Protein AF-A0A964I3Y2-F1 (afdb_monomer)

Foldseek 3Di:
DPDVVCVPDDPVVQQVLLCQQPPPSGDDDVVVVVVVVVVCVVDPPPPPDDDDDGSPHDDDDD

Radius of gyration: 13.77 Å; Cα contacts (8 Å, |Δi|>4): 41; chains: 1; bounding box: 34×24×31 Å

Solvent-accessible surface area (backbone atoms only — not comparable to full-atom values): 3974 Å² total; per-residue (Å²): 89,71,41,75,83,53,65,76,47,59,66,72,58,51,54,53,56,14,61,62,15,73,48,68,61,41,64,46,52,62,66,60,56,53,51,51,55,49,54,50,75,75,32,89,84,69,68,99,77,85,82,86,89,57,37,82,52,75,87,73,90,131

pLDDT: mean 93.53, std 6.13, range [62.94, 98.69]

Mean predicted aligned error: 3.23 Å

Nearest PDB structures (foldseek):
  1uay-assembly1_A-2  TM=9.091E-01  e=1.299E-05  Thermus thermophilus HB8
  4pn3-assembly2_E  TM=9.480E-01  e=3.479E-05  Brucella melitensis 64/150
  4o5o-assembly1_B-2  TM=9.661E-01  e=5.695E-05  Brucella suis 1330
  1u7t-assembly1_B  TM=9.540E-01  e=6.555E-05  Homo sapiens
  3ppi-assembly1_B  TM=8.831E-01  e=3.145E-03  Mycobacterium avium 104

Sequence (62 aa):
FDTPLLAGLPEPARLSLGQQVPFPSRLGRPSEYGALVRHIIENEMLNGEVIRLDGALRMAPR

Secondary s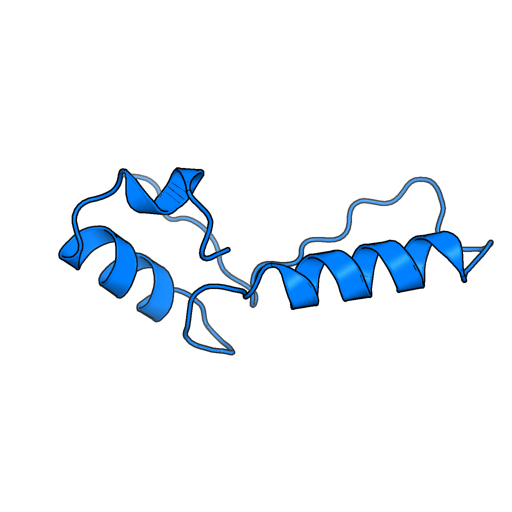tructure (DSSP, 8-state):
--SHHH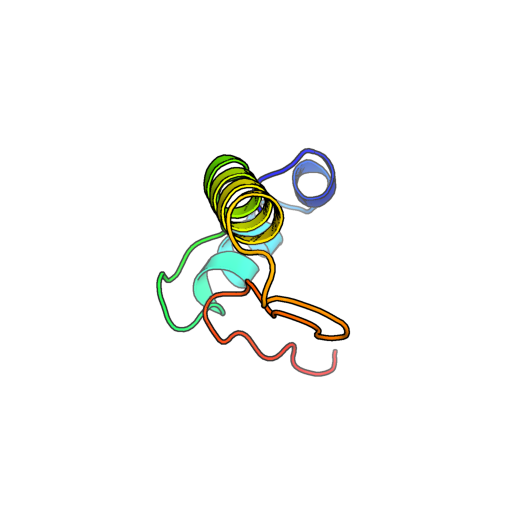HTS-HHHHHHHHHH-SSS-SPPPHHHHHHHHHHHHH-TT--S-----STT--PPP-

Structure (mmCIF, N/CA/C/O backbone):
data_AF-A0A964I3Y2-F1
#
_entry.id   AF-A0A964I3Y2-F1
#
loop_
_atom_site.group_PDB
_atom_site.id
_atom_site.type_symbol
_atom_site.label_atom_id
_atom_site.label_alt_id
_atom_site.label_comp_id
_atom_site.label_asym_id
_atom_site.label_entity_id
_atom_site.label_seq_id
_atom_site.pdbx_PDB_ins_code
_atom_site.Cartn_x
_atom_site.Cartn_y
_atom_site.Cartn_z
_atom_site.occupancy
_atom_site.B_iso_or_equiv
_atom_site.auth_seq_id
_atom_site.auth_comp_id
_atom_site.auth_asym_id
_atom_site.auth_atom_id
_atom_site.pdbx_PDB_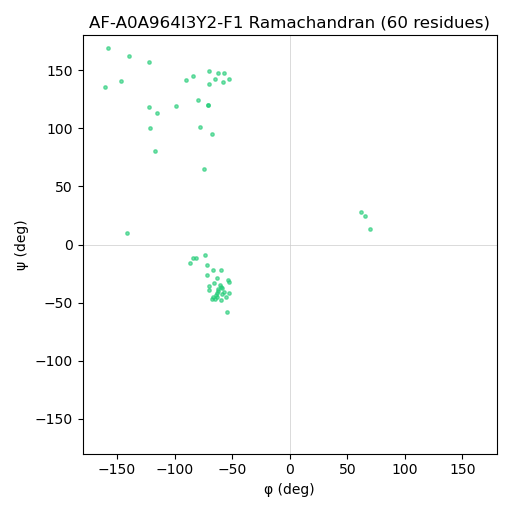model_num
ATOM 1 N N . PHE A 1 1 ? 4.508 -5.184 -1.976 1.00 89.81 1 PHE A N 1
ATOM 2 C CA . PHE A 1 1 ? 5.267 -4.685 -0.814 1.00 89.81 1 PHE A CA 1
ATOM 3 C C . PHE A 1 1 ? 6.443 -5.598 -0.548 1.00 89.81 1 PHE A C 1
ATOM 5 O O . PHE A 1 1 ? 6.278 -6.807 -0.692 1.00 89.81 1 PHE A O 1
ATOM 12 N N . ASP A 1 2 ? 7.596 -5.047 -0.181 1.00 88.94 2 ASP A N 1
ATOM 13 C CA . ASP A 1 2 ? 8.784 -5.828 0.171 1.00 88.94 2 ASP A CA 1
ATOM 14 C C . ASP A 1 2 ? 8.518 -6.596 1.474 1.00 88.94 2 ASP A C 1
ATOM 16 O O . ASP A 1 2 ? 8.552 -6.055 2.575 1.00 88.94 2 ASP A O 1
ATOM 20 N N . THR A 1 3 ? 8.096 -7.844 1.310 1.00 92.81 3 THR A N 1
ATOM 21 C CA . THR A 1 3 ? 7.604 -8.750 2.353 1.00 92.81 3 THR A CA 1
ATOM 22 C C . THR A 1 3 ? 8.159 -10.145 2.069 1.00 92.81 3 THR A C 1
ATOM 24 O O . THR A 1 3 ? 8.531 -10.413 0.921 1.00 92.81 3 THR A O 1
ATOM 27 N N . PRO A 1 4 ? 8.161 -11.070 3.049 1.00 91.19 4 PRO A N 1
ATOM 28 C CA . PRO A 1 4 ? 8.620 -12.443 2.825 1.00 91.19 4 PRO A CA 1
ATOM 29 C C . PRO A 1 4 ? 7.935 -13.147 1.644 1.00 91.19 4 PRO A C 1
ATOM 31 O O . PRO A 1 4 ? 8.572 -13.929 0.947 1.00 91.19 4 PRO A O 1
ATOM 34 N N . LEU A 1 5 ? 6.674 -12.804 1.349 1.00 89.50 5 LEU A N 1
ATOM 35 C CA . LEU A 1 5 ? 5.949 -13.315 0.182 1.00 89.50 5 LEU A CA 1
ATOM 36 C C . LEU A 1 5 ? 6.673 -13.013 -1.143 1.00 89.50 5 LEU A C 1
ATOM 38 O O . LEU A 1 5 ? 6.732 -13.870 -2.018 1.00 89.50 5 LEU A O 1
ATOM 42 N N . LEU A 1 6 ? 7.242 -11.810 -1.292 1.00 85.44 6 LEU A N 1
ATOM 43 C CA . LEU A 1 6 ? 8.026 -11.439 -2.477 1.00 85.44 6 LEU A CA 1
ATOM 44 C C . LEU A 1 6 ? 9.501 -11.835 -2.367 1.00 85.44 6 LEU A C 1
ATOM 46 O O . LEU A 1 6 ? 10.182 -11.876 -3.387 1.00 85.44 6 LEU A O 1
ATOM 50 N N . ALA A 1 7 ? 9.996 -12.149 -1.167 1.00 81.62 7 ALA A N 1
ATOM 51 C CA . ALA A 1 7 ? 11.365 -12.624 -0.971 1.00 81.62 7 ALA A CA 1
ATOM 52 C C . ALA A 1 7 ? 11.608 -14.004 -1.610 1.00 81.62 7 ALA A C 1
ATOM 54 O O . ALA A 1 7 ? 12.747 -14.327 -1.928 1.00 81.62 7 ALA A O 1
ATOM 55 N N . GLY A 1 8 ? 10.550 -14.788 -1.851 1.00 84.31 8 GLY A N 1
ATOM 56 C CA . GLY A 1 8 ? 10.631 -16.048 -2.597 1.00 84.31 8 GLY A CA 1
ATOM 57 C C . GLY A 1 8 ? 10.819 -15.889 -4.113 1.00 84.31 8 GLY A C 1
ATOM 58 O O . GLY A 1 8 ? 11.050 -16.881 -4.800 1.00 84.31 8 GLY A O 1
ATOM 59 N N . LEU A 1 9 ? 10.715 -14.670 -4.658 1.00 85.56 9 LEU A N 1
ATOM 60 C CA . LEU A 1 9 ? 10.963 -14.412 -6.077 1.00 85.56 9 LEU A CA 1
ATOM 61 C C . LEU A 1 9 ? 12.462 -14.214 -6.351 1.00 85.56 9 LEU A C 1
ATOM 63 O O . LEU A 1 9 ? 13.142 -13.568 -5.549 1.00 85.56 9 LEU A O 1
ATOM 67 N N . PRO A 1 10 ? 12.970 -14.660 -7.518 1.00 91.12 10 PRO A N 1
ATOM 68 C CA . PRO A 1 10 ? 14.319 -14.325 -7.960 1.00 91.12 10 PRO A CA 1
ATOM 69 C C . PRO A 1 10 ? 14.554 -12.812 -7.939 1.00 91.12 10 PRO A C 1
ATOM 71 O O . PRO A 1 10 ? 13.676 -12.029 -8.311 1.00 91.12 10 PRO A O 1
ATOM 74 N N . GLU A 1 11 ? 15.755 -12.393 -7.552 1.00 88.44 11 GLU A N 1
ATOM 75 C CA . GLU A 1 11 ? 16.120 -10.977 -7.449 1.00 88.44 11 GLU A CA 1
ATOM 76 C C . GLU A 1 11 ? 15.838 -10.159 -8.729 1.00 88.44 11 GLU A C 1
ATOM 78 O O . GLU A 1 11 ? 15.224 -9.093 -8.610 1.00 88.44 11 GLU A O 1
ATOM 83 N N . PRO A 1 12 ? 16.117 -10.661 -9.954 1.00 89.44 12 PRO A N 1
ATOM 84 C CA . PRO A 1 12 ? 15.753 -9.949 -11.181 1.00 89.44 12 PRO A CA 1
ATOM 85 C C . PRO A 1 12 ? 14.245 -9.695 -11.313 1.00 89.44 12 PRO A C 1
ATOM 87 O O . PRO A 1 12 ? 13.829 -8.634 -11.777 1.00 89.44 12 PRO A O 1
ATOM 90 N N . ALA A 1 13 ? 13.411 -10.640 -10.866 1.00 87.75 13 ALA A N 1
ATOM 91 C CA . ALA A 1 13 ? 11.960 -10.494 -10.903 1.00 87.75 13 ALA A CA 1
ATOM 92 C C . ALA A 1 13 ? 11.475 -9.446 -9.888 1.00 87.75 13 ALA A C 1
ATOM 94 O O . ALA A 1 13 ? 10.595 -8.649 -10.209 1.00 87.75 13 ALA A O 1
ATOM 95 N N . ARG A 1 14 ? 12.0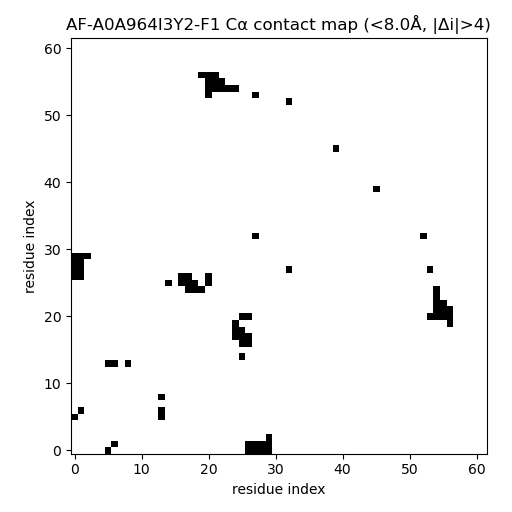74 -9.391 -8.690 1.00 87.81 14 ARG A N 1
ATOM 96 C CA . ARG A 1 14 ? 11.760 -8.365 -7.676 1.00 87.81 14 ARG A CA 1
ATOM 97 C C . ARG A 1 14 ? 12.105 -6.959 -8.169 1.00 87.81 14 ARG A C 1
ATOM 99 O O . ARG A 1 14 ? 11.288 -6.050 -8.027 1.00 87.81 14 ARG A O 1
ATOM 106 N N . LEU A 1 15 ? 13.285 -6.796 -8.770 1.00 89.00 15 LEU A N 1
ATOM 107 C CA . LEU A 1 15 ? 13.737 -5.519 -9.330 1.00 89.00 15 LEU A CA 1
ATOM 108 C C . LEU A 1 15 ? 12.854 -5.077 -10.502 1.00 89.00 15 LEU A C 1
ATOM 110 O O . LEU A 1 15 ? 12.379 -3.942 -10.512 1.00 89.00 15 LEU A O 1
ATOM 114 N N . SER A 1 16 ? 12.568 -5.989 -11.437 1.00 89.31 16 SER A N 1
ATOM 115 C CA . SER A 1 16 ? 11.684 -5.714 -12.574 1.00 89.31 16 SER A CA 1
ATOM 116 C C . SER A 1 16 ? 10.284 -5.287 -12.124 1.00 89.31 16 SER A C 1
ATOM 118 O O . SER A 1 16 ? 9.741 -4.315 -12.644 1.00 89.31 16 SER A O 1
ATOM 120 N N . LEU A 1 17 ? 9.709 -5.953 -11.116 1.00 87.75 17 LEU A N 1
ATOM 121 C CA . LEU A 1 17 ? 8.406 -5.572 -10.561 1.00 87.75 17 LEU A CA 1
ATOM 122 C C . LEU A 1 17 ? 8.424 -4.169 -9.946 1.00 87.75 17 LEU A C 1
ATOM 124 O O . LEU A 1 17 ? 7.474 -3.415 -10.131 1.00 87.75 17 LEU A O 1
ATOM 128 N N . GLY A 1 18 ? 9.497 -3.804 -9.238 1.00 90.62 18 GLY A N 1
ATOM 129 C CA . GLY A 1 18 ? 9.651 -2.458 -8.684 1.00 90.62 18 GLY A CA 1
ATOM 130 C C . GLY A 1 18 ? 9.704 -1.371 -9.763 1.00 90.62 18 GLY A C 1
ATOM 131 O O . GLY A 1 18 ? 9.104 -0.315 -9.586 1.00 90.62 18 GLY A O 1
ATOM 132 N N . GLN A 1 19 ? 10.364 -1.645 -10.890 1.00 92.69 19 GLN A N 1
ATOM 133 C CA . GLN A 1 19 ? 10.478 -0.712 -12.019 1.00 92.69 19 GLN A CA 1
ATOM 134 C C . GLN A 1 19 ? 9.175 -0.538 -12.805 1.00 92.69 19 GLN A C 1
ATOM 136 O O . GLN A 1 19 ? 8.963 0.507 -13.410 1.00 92.69 19 GLN A O 1
ATOM 141 N N . GLN A 1 20 ? 8.295 -1.541 -12.793 1.00 92.94 20 GLN A N 1
ATOM 142 C CA . GLN A 1 20 ? 6.990 -1.449 -13.451 1.00 92.94 20 GLN A CA 1
ATOM 143 C C . GLN A 1 20 ? 6.015 -0.525 -12.713 1.00 92.94 20 GLN A C 1
ATOM 145 O O . GLN A 1 20 ? 5.015 -0.121 -13.301 1.00 92.94 20 GLN A O 1
ATOM 150 N N . VAL A 1 21 ? 6.272 -0.195 -11.441 1.00 95.50 21 VAL A N 1
ATOM 151 C CA . VAL A 1 21 ? 5.442 0.741 -10.673 1.00 95.50 21 VAL A CA 1
ATOM 152 C C . VAL A 1 21 ? 5.648 2.166 -11.211 1.00 95.50 21 VAL A C 1
ATOM 154 O O . VAL A 1 21 ? 6.774 2.667 -11.144 1.00 95.50 21 VAL A O 1
ATOM 157 N N . PRO A 1 22 ? 4.590 2.850 -11.698 1.00 96.25 22 PRO A N 1
ATOM 158 C CA . PRO A 1 22 ? 4.702 4.211 -12.220 1.00 96.25 22 PRO A CA 1
ATOM 159 C C . PRO A 1 22 ? 5.343 5.201 -11.242 1.00 96.25 22 PRO A C 1
ATOM 161 O O . PRO A 1 22 ? 6.373 5.793 -11.558 1.00 96.25 22 PRO A O 1
ATOM 164 N N . PHE A 1 23 ? 4.768 5.374 -10.048 1.00 96.12 23 PHE A N 1
ATOM 165 C CA . PHE A 1 23 ? 5.358 6.216 -9.009 1.00 96.12 23 PHE A CA 1
ATOM 166 C C . PHE A 1 23 ? 4.795 5.871 -7.620 1.00 96.12 23 PHE A C 1
ATOM 168 O O . PHE A 1 23 ? 3.578 5.756 -7.470 1.00 96.12 23 PHE A O 1
ATOM 175 N N . PRO A 1 24 ? 5.642 5.773 -6.581 1.00 96.00 24 PRO A N 1
ATOM 176 C CA . PRO A 1 24 ? 7.107 5.757 -6.636 1.00 96.00 24 PRO A CA 1
ATOM 177 C C . PRO A 1 24 ? 7.629 4.446 -7.251 1.00 96.00 24 PRO A C 1
ATOM 179 O O . PRO A 1 24 ? 7.133 3.378 -6.905 1.00 96.00 24 PRO A O 1
ATOM 182 N N . SER A 1 25 ? 8.642 4.513 -8.125 1.00 95.81 25 SER A N 1
ATOM 183 C CA . SER A 1 25 ? 9.169 3.364 -8.895 1.00 95.81 25 SER A CA 1
ATOM 184 C C . SER A 1 25 ? 10.014 2.400 -8.052 1.00 95.81 25 SER A C 1
ATOM 186 O O . SER A 1 25 ? 11.230 2.279 -8.203 1.00 95.81 25 SER A O 1
ATOM 188 N N . ARG A 1 26 ? 9.360 1.753 -7.087 1.00 94.25 26 ARG A N 1
ATOM 189 C CA . ARG A 1 26 ? 9.913 0.748 -6.176 1.00 94.25 26 ARG A CA 1
ATOM 190 C C . ARG A 1 26 ? 8.792 -0.122 -5.619 1.00 94.25 26 ARG A C 1
ATOM 192 O O . ARG A 1 26 ? 7.615 0.223 -5.684 1.00 94.25 26 ARG A O 1
ATOM 199 N N . LEU A 1 27 ? 9.162 -1.213 -4.955 1.00 94.62 27 LEU A N 1
ATOM 200 C CA . LEU A 1 27 ? 8.213 -1.938 -4.116 1.00 94.62 27 LEU A CA 1
ATOM 201 C C . LEU A 1 27 ? 7.761 -1.061 -2.934 1.00 94.62 27 LEU A C 1
ATOM 203 O O . LEU A 1 27 ? 8.546 -0.316 -2.335 1.00 94.62 27 LEU A O 1
ATOM 207 N N . GLY A 1 28 ? 6.480 -1.175 -2.581 1.00 95.94 28 GLY A N 1
ATOM 208 C CA . GLY A 1 28 ? 5.951 -0.565 -1.363 1.00 95.94 28 GLY A CA 1
ATOM 209 C C . GLY A 1 28 ? 6.626 -1.133 -0.110 1.00 95.94 28 GLY A C 1
ATOM 210 O O . GLY A 1 28 ? 6.982 -2.313 -0.069 1.00 95.94 28 GLY A O 1
ATOM 211 N N . ARG A 1 29 ? 6.770 -0.319 0.930 1.00 96.38 29 ARG A N 1
ATOM 212 C CA . ARG A 1 29 ? 7.263 -0.710 2.256 1.00 96.38 29 ARG A CA 1
ATOM 213 C C . ARG A 1 29 ? 6.087 -1.135 3.138 1.00 96.38 29 ARG A C 1
ATOM 215 O O . ARG A 1 29 ? 5.051 -0.476 3.085 1.00 96.38 29 ARG A O 1
ATOM 222 N N . PRO A 1 30 ? 6.213 -2.172 3.983 1.00 97.00 30 PRO A N 1
ATOM 223 C CA . PRO A 1 30 ? 5.116 -2.608 4.855 1.00 97.00 30 PRO A CA 1
ATOM 224 C C . PRO A 1 30 ? 4.505 -1.488 5.717 1.00 97.00 30 PRO A C 1
ATOM 226 O O . PRO A 1 30 ? 3.299 -1.475 5.948 1.00 97.00 30 PRO A O 1
ATOM 229 N N . SER A 1 31 ? 5.308 -0.503 6.130 1.00 97.81 31 SER A N 1
ATOM 230 C CA . SER A 1 31 ? 4.831 0.665 6.878 1.00 97.81 31 SER A CA 1
ATOM 231 C C . SER A 1 31 ? 3.849 1.550 6.097 1.00 97.81 31 SER A C 1
ATOM 233 O O . SER A 1 31 ? 2.984 2.161 6.713 1.00 97.81 31 SER A O 1
ATOM 235 N N . GLU A 1 32 ? 3.928 1.602 4.763 1.00 98.31 32 GLU A N 1
ATOM 236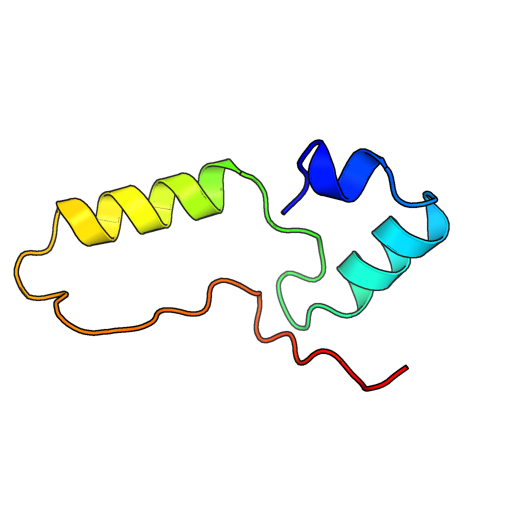 C CA . GLU A 1 32 ? 2.991 2.367 3.920 1.00 98.31 32 GLU A CA 1
ATOM 237 C C . GLU A 1 32 ? 1.600 1.719 3.914 1.00 98.31 32 GLU A C 1
ATOM 239 O O . GLU A 1 32 ? 0.590 2.416 3.951 1.00 98.31 32 GLU A O 1
ATOM 244 N N . TYR A 1 33 ? 1.544 0.383 3.953 1.00 98.19 33 TYR A N 1
ATOM 245 C CA . TYR A 1 33 ? 0.290 -0.344 4.151 1.00 98.19 33 TYR A CA 1
ATOM 246 C C . TYR A 1 33 ? -0.274 -0.095 5.556 1.00 98.19 33 TYR A C 1
ATOM 248 O O . TYR A 1 33 ? -1.454 0.214 5.702 1.00 98.19 33 TYR A O 1
ATOM 256 N N . GLY A 1 34 ? 0.576 -0.155 6.588 1.00 98.25 34 GLY A N 1
ATOM 257 C CA . GLY A 1 34 ? 0.175 0.157 7.965 1.00 98.25 34 GLY A CA 1
ATOM 258 C C . GLY A 1 34 ? -0.378 1.579 8.129 1.00 98.25 34 GLY A C 1
ATOM 259 O O . GLY A 1 34 ? -1.353 1.778 8.850 1.00 98.25 34 GLY A O 1
ATOM 260 N N . ALA A 1 35 ? 0.184 2.557 7.415 1.00 98.69 35 ALA A N 1
ATOM 261 C CA . ALA A 1 35 ? -0.334 3.923 7.398 1.00 98.69 35 ALA A CA 1
ATOM 262 C C . ALA A 1 35 ? -1.751 4.001 6.802 1.00 98.69 35 ALA A C 1
ATOM 264 O O . ALA A 1 35 ? -2.611 4.668 7.371 1.00 98.69 35 ALA A O 1
ATOM 265 N N . LEU A 1 36 ? -2.030 3.279 5.708 1.00 98.62 36 LEU A N 1
ATOM 266 C CA . LEU A 1 36 ? -3.383 3.219 5.144 1.00 98.62 36 LEU A CA 1
ATOM 267 C C . LEU A 1 36 ? -4.378 2.564 6.112 1.00 98.62 36 LEU A C 1
ATOM 269 O O . LEU A 1 36 ? -5.475 3.083 6.290 1.00 98.62 36 LEU A O 1
ATOM 273 N N . VAL A 1 37 ? -3.990 1.465 6.767 1.00 98.62 37 VAL A N 1
ATOM 274 C CA . VAL A 1 37 ? -4.825 0.808 7.791 1.00 98.62 37 VAL A CA 1
ATOM 275 C C . VAL A 1 37 ? -5.207 1.797 8.891 1.00 98.62 37 VAL A C 1
ATOM 277 O O . VAL A 1 37 ? -6.376 1.886 9.260 1.00 98.62 37 VAL A O 1
ATOM 280 N N . ARG A 1 38 ? -4.238 2.582 9.375 1.00 98.69 38 ARG A N 1
ATOM 281 C CA . ARG A 1 38 ? -4.483 3.629 10.368 1.00 98.69 38 ARG A CA 1
ATOM 282 C C . ARG A 1 38 ? -5.487 4.672 9.863 1.00 98.69 38 ARG A C 1
ATOM 284 O O . ARG A 1 38 ? -6.442 4.955 10.574 1.00 98.69 38 ARG A O 1
ATOM 291 N N . HIS A 1 39 ? -5.322 5.178 8.639 1.00 98.56 39 HIS A N 1
ATOM 292 C CA . HIS A 1 39 ? -6.262 6.145 8.057 1.00 98.56 39 HIS A CA 1
ATOM 293 C C . HIS A 1 39 ? -7.692 5.597 7.928 1.00 98.56 39 HIS A C 1
ATOM 295 O O . HIS A 1 39 ? -8.642 6.358 8.084 1.00 98.56 39 HIS A O 1
ATOM 301 N N . ILE A 1 40 ? -7.851 4.298 7.649 1.00 98.69 40 ILE A N 1
ATOM 302 C CA . ILE A 1 40 ? -9.170 3.649 7.589 1.00 98.69 40 ILE A CA 1
ATOM 303 C C . ILE A 1 40 ? -9.809 3.607 8.980 1.00 98.69 40 ILE A C 1
ATOM 305 O O . ILE A 1 40 ? -10.966 3.977 9.127 1.00 98.69 40 ILE A O 1
ATOM 309 N N . ILE A 1 41 ? -9.057 3.193 10.003 1.00 98.44 41 ILE A N 1
ATOM 310 C CA . ILE A 1 41 ? -9.569 3.083 11.380 1.00 98.44 41 ILE A CA 1
ATOM 311 C C . ILE A 1 41 ? -9.921 4.461 11.965 1.00 98.44 41 ILE A C 1
ATOM 313 O O . ILE A 1 41 ? -10.854 4.568 12.755 1.00 98.44 41 ILE A O 1
ATOM 317 N N . GLU A 1 42 ? -9.191 5.513 11.589 1.00 98.62 42 GLU A N 1
ATOM 318 C CA . GLU A 1 42 ? -9.395 6.875 12.101 1.00 98.62 42 GLU A CA 1
ATOM 319 C C . GLU A 1 42 ? -10.535 7.648 11.403 1.00 98.62 42 GLU A C 1
ATOM 321 O O . GLU A 1 42 ? -10.923 8.707 11.893 1.00 98.62 42 GLU A O 1
ATOM 326 N N . ASN A 1 43 ? -11.081 7.164 10.279 1.00 98.25 43 ASN A N 1
ATOM 327 C CA . ASN A 1 43 ? -12.087 7.888 9.493 1.00 98.25 43 ASN A CA 1
ATOM 328 C C . ASN A 1 43 ? -13.393 7.093 9.349 1.00 98.25 43 ASN A C 1
ATOM 330 O O . ASN A 1 43 ? -13.525 6.244 8.470 1.00 98.25 43 ASN A O 1
ATOM 334 N N . GLU A 1 44 ? -14.390 7.444 10.163 1.00 98.25 44 GLU A N 1
ATOM 335 C CA . GLU A 1 44 ? -15.698 6.771 10.229 1.00 98.25 44 GLU A CA 1
ATOM 336 C C . GLU A 1 44 ? -16.482 6.776 8.906 1.00 98.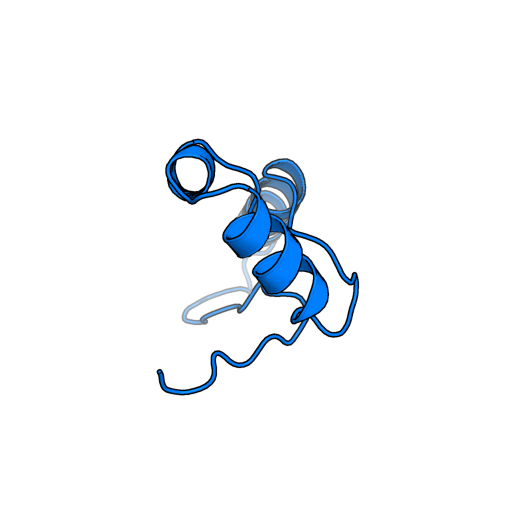25 44 GLU A C 1
ATOM 338 O O . GLU A 1 44 ? -17.352 5.931 8.698 1.00 98.25 44 GLU A O 1
ATOM 343 N N . MET A 1 45 ? -16.182 7.704 7.993 1.00 98.31 45 MET A N 1
ATOM 344 C CA . MET A 1 45 ? -16.864 7.797 6.699 1.00 98.31 45 MET A CA 1
ATOM 345 C C . MET A 1 45 ? -16.284 6.857 5.634 1.00 98.31 45 MET A C 1
ATOM 347 O O . MET A 1 45 ? -16.899 6.691 4.579 1.00 98.31 45 MET A O 1
AT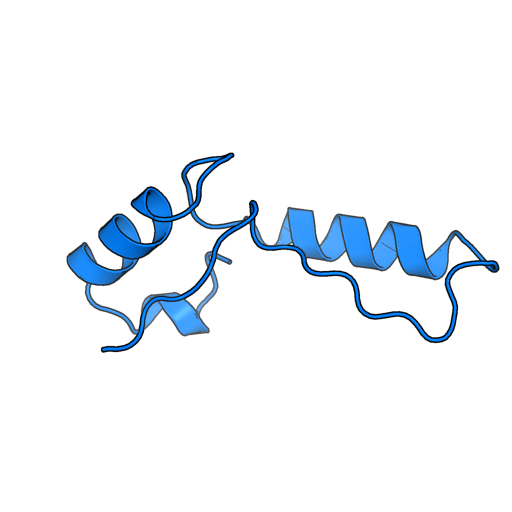OM 351 N N . LEU A 1 46 ? -15.123 6.236 5.870 1.00 98.25 46 LEU A N 1
ATOM 352 C CA . LEU A 1 46 ? -14.588 5.215 4.970 1.00 98.25 46 LEU A CA 1
ATOM 353 C C . LEU A 1 46 ? -15.318 3.891 5.201 1.00 98.25 46 LEU A C 1
ATOM 355 O O . LEU A 1 46 ? -15.027 3.154 6.139 1.00 98.25 46 LEU A O 1
ATOM 359 N N . ASN A 1 47 ? -16.268 3.579 4.320 1.00 98.31 47 ASN A N 1
ATOM 360 C CA . ASN A 1 47 ? -17.105 2.392 4.439 1.00 98.31 47 ASN A CA 1
ATOM 361 C C . ASN A 1 47 ? -17.467 1.818 3.062 1.00 98.31 47 ASN A C 1
ATOM 363 O O . ASN A 1 47 ? -17.756 2.567 2.133 1.00 98.31 47 ASN A O 1
ATOM 367 N N .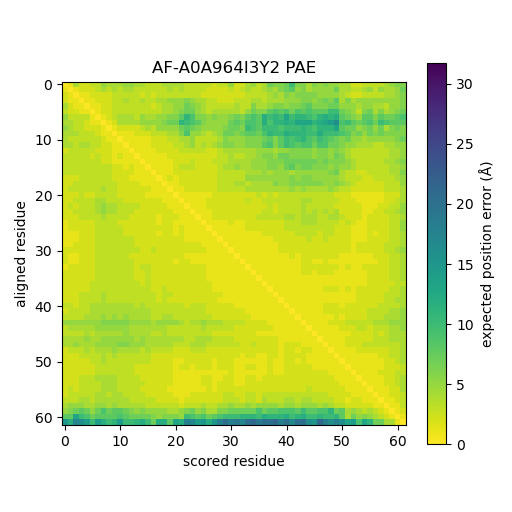 GLY A 1 48 ? -17.479 0.487 2.941 1.00 98.00 48 GLY A N 1
ATOM 368 C CA . GLY A 1 48 ? -17.930 -0.210 1.729 1.00 98.00 48 GLY A CA 1
ATOM 369 C C . GLY A 1 48 ? -17.078 0.019 0.474 1.00 98.00 48 GLY A C 1
ATOM 370 O O . GLY A 1 48 ? -17.595 -0.129 -0.628 1.00 98.00 48 GLY A O 1
ATOM 371 N N . GLU A 1 49 ? -15.798 0.370 0.626 1.00 98.50 49 GLU A N 1
ATOM 372 C CA . GLU A 1 49 ? -14.913 0.749 -0.483 1.00 98.50 49 GLU A CA 1
ATOM 373 C C . GLU A 1 49 ? -13.658 -0.137 -0.567 1.00 98.50 49 GLU A C 1
ATOM 375 O O . GLU A 1 49 ? -13.211 -0.733 0.418 1.00 98.50 49 GLU A O 1
ATOM 380 N N . VAL A 1 50 ? -13.061 -0.198 -1.758 1.00 98.31 50 VAL A N 1
ATOM 381 C CA . VAL A 1 50 ? -11.804 -0.876 -2.064 1.00 98.31 50 VAL A CA 1
ATOM 382 C C . VAL A 1 50 ? -10.751 0.148 -2.483 1.00 98.31 50 VAL A C 1
ATOM 384 O O . VAL A 1 50 ? -10.792 0.726 -3.567 1.00 98.31 50 VAL A O 1
ATOM 387 N N . ILE A 1 51 ? -9.719 0.309 -1.656 1.00 98.38 51 ILE A N 1
ATOM 388 C CA . ILE A 1 51 ? -8.601 1.213 -1.946 1.00 98.38 51 ILE A CA 1
ATOM 389 C C . ILE A 1 51 ? -7.425 0.411 -2.501 1.00 98.38 51 ILE A C 1
ATOM 391 O O . ILE A 1 51 ? -6.850 -0.443 -1.824 1.00 98.38 51 ILE A O 1
ATOM 395 N N . ARG A 1 52 ? -7.015 0.720 -3.734 1.00 98.25 52 ARG A N 1
ATOM 396 C CA . ARG A 1 52 ? -5.763 0.199 -4.295 1.00 98.25 52 ARG A CA 1
ATOM 397 C C . ARG A 1 52 ? -4.579 1.006 -3.765 1.00 98.25 52 ARG A C 1
ATOM 399 O O . ARG A 1 52 ? -4.517 2.214 -3.960 1.00 98.25 52 ARG A O 1
ATOM 406 N N . LEU A 1 53 ? -3.613 0.320 -3.158 1.00 98.06 53 LEU A N 1
ATOM 407 C CA . LEU A 1 53 ? -2.335 0.890 -2.723 1.00 98.06 53 LEU A CA 1
ATOM 408 C C . LEU A 1 53 ? -1.185 0.223 -3.489 1.00 98.06 53 LEU A C 1
ATOM 410 O O . LEU A 1 53 ? -0.558 -0.718 -3.004 1.00 98.06 53 LEU A O 1
ATOM 414 N N . ASP A 1 54 ? -0.958 0.672 -4.724 1.00 96.94 54 ASP A N 1
ATOM 415 C CA . ASP A 1 54 ? -0.107 -0.036 -5.693 1.00 96.94 54 ASP A CA 1
ATOM 416 C C . ASP A 1 54 ? 0.783 0.865 -6.569 1.00 96.94 54 ASP A C 1
ATOM 418 O O . ASP A 1 54 ? 1.375 0.387 -7.536 1.00 96.94 54 ASP A O 1
ATOM 422 N N . GLY A 1 55 ? 0.872 2.164 -6.266 1.00 96.69 55 GLY A N 1
ATOM 423 C CA . GLY A 1 55 ? 1.653 3.115 -7.066 1.00 96.69 55 GLY A CA 1
ATOM 424 C C . GLY A 1 55 ? 1.161 3.263 -8.510 1.00 96.69 55 GLY A C 1
ATOM 425 O O . GLY A 1 55 ? 1.960 3.557 -9.394 1.00 96.69 55 GLY A O 1
ATOM 426 N N . ALA A 1 56 ? -0.139 3.034 -8.748 1.00 96.69 56 ALA A N 1
ATOM 427 C CA . ALA A 1 56 ? -0.812 3.053 -10.049 1.00 96.69 56 ALA A CA 1
ATOM 428 C C . ALA A 1 56 ? -0.446 1.899 -10.999 1.00 96.69 56 ALA A C 1
ATOM 430 O O . ALA A 1 56 ? -0.809 1.929 -12.178 1.00 96.69 56 ALA A O 1
ATOM 431 N N . LEU A 1 57 ? 0.209 0.848 -10.496 1.00 94.69 57 LEU A N 1
ATOM 432 C CA . LEU A 1 57 ? 0.553 -0.324 -11.295 1.00 94.69 57 LEU A CA 1
ATOM 433 C C . LEU A 1 57 ? -0.699 -0.985 -11.905 1.00 94.69 57 LEU A C 1
ATOM 435 O O . LEU A 1 57 ? -1.749 -1.147 -11.269 1.00 94.69 57 LEU A O 1
ATOM 439 N N . ARG A 1 58 ? -0.573 -1.430 -13.155 1.00 94.81 58 ARG A N 1
ATOM 440 C CA . ARG A 1 58 ? -1.497 -2.362 -13.810 1.00 94.81 58 ARG A CA 1
ATOM 441 C C . ARG A 1 58 ? -0.685 -3.573 -14.248 1.00 94.81 58 ARG A C 1
ATOM 443 O O . ARG A 1 58 ? 0.254 -3.428 -15.019 1.00 94.81 58 ARG A O 1
ATOM 450 N N . MET A 1 59 ? -1.007 -4.751 -13.712 1.00 90.12 59 MET A N 1
ATOM 451 C CA . MET A 1 59 ? -0.282 -5.972 -14.065 1.00 90.12 59 MET A CA 1
ATOM 452 C C . MET A 1 59 ? -0.639 -6.373 -15.493 1.00 90.12 59 MET A C 1
ATOM 454 O O . MET A 1 59 ? -1.809 -6.609 -15.792 1.00 90.12 59 MET A O 1
ATOM 458 N N . ALA A 1 60 ? 0.369 -6.428 -16.360 1.00 85.44 60 ALA A N 1
ATOM 459 C CA . ALA A 1 60 ? 0.204 -6.933 -17.712 1.00 85.44 60 ALA A CA 1
ATOM 460 C C . ALA A 1 60 ?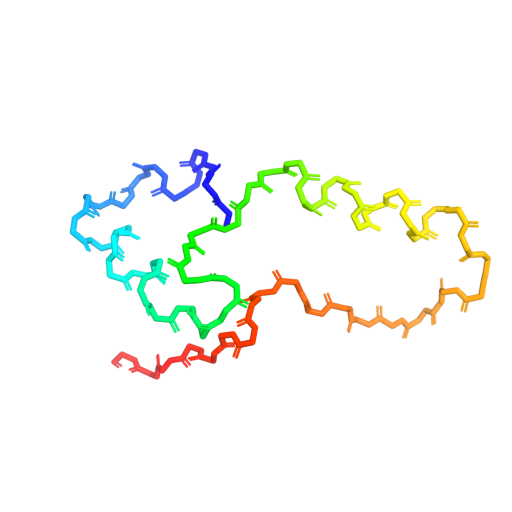 -0.040 -8.457 -17.689 1.00 85.44 60 ALA A C 1
ATOM 462 O O . ALA A 1 60 ? 0.460 -9.140 -16.785 1.00 85.44 60 ALA A O 1
ATOM 463 N N . PRO A 1 61 ? -0.795 -9.002 -18.659 1.00 84.50 61 PRO A N 1
ATOM 464 C CA . PRO A 1 61 ? -0.865 -10.444 -18.867 1.00 84.50 61 PRO A CA 1
ATOM 465 C C . PRO A 1 61 ? 0.539 -11.016 -19.120 1.00 84.50 61 PRO A C 1
ATOM 467 O O . PRO A 1 61 ? 1.405 -10.332 -19.670 1.00 84.50 61 PRO A O 1
ATOM 470 N N . ARG A 1 62 ? 0.755 -12.255 -18.672 1.00 62.94 62 ARG A N 1
ATOM 471 C CA . ARG A 1 62 ? 1.975 -13.026 -18.936 1.00 62.94 62 ARG A CA 1
ATOM 472 C C . ARG A 1 62 ? 1.783 -13.930 -20.138 1.00 62.94 62 ARG A C 1
ATOM 474 O O . ARG A 1 62 ? 0.668 -14.486 -20.248 1.00 62.94 62 ARG A O 1
#